Protein AF-A0A327NRU4-F1 (afdb_monomer)

Structure (mmCIF, N/CA/C/O backbone):
data_AF-A0A327NRU4-F1
#
_entry.id   AF-A0A327NRU4-F1
#
loop_
_atom_site.group_PDB
_atom_site.id
_atom_site.type_symbol
_atom_site.label_atom_id
_atom_site.label_alt_id
_atom_site.label_comp_id
_atom_site.label_asym_id
_atom_site.label_entity_id
_atom_site.label_seq_id
_atom_site.pdbx_PDB_ins_code
_atom_site.Cartn_x
_atom_site.Cartn_y
_atom_site.Cartn_z
_atom_site.occupancy
_atom_site.B_iso_or_equiv
_atom_site.auth_seq_id
_atom_site.auth_comp_id
_atom_site.auth_asym_id
_atom_site.auth_atom_id
_atom_site.pdbx_PDB_model_num
ATOM 1 N N . MET A 1 1 ? 4.725 -7.463 18.701 1.00 61.47 1 MET A N 1
ATOM 2 C CA . MET A 1 1 ? 3.697 -7.785 17.687 1.00 61.47 1 MET A CA 1
ATOM 3 C C . MET A 1 1 ? 4.397 -8.220 16.415 1.00 61.47 1 MET A C 1
ATOM 5 O O . MET A 1 1 ? 5.295 -7.510 15.981 1.00 61.47 1 MET A O 1
ATOM 9 N N . SER A 1 2 ? 4.057 -9.381 15.851 1.00 92.12 2 SER A N 1
ATOM 10 C CA . SER A 1 2 ? 4.612 -9.776 14.552 1.00 92.12 2 SER A CA 1
ATOM 11 C C . SER A 1 2 ? 4.032 -8.884 13.451 1.00 92.12 2 SER A C 1
ATOM 13 O O . SER A 1 2 ? 2.897 -8.413 13.550 1.00 92.12 2 SER A O 1
ATOM 15 N N . THR A 1 3 ? 4.791 -8.662 12.381 1.00 91.88 3 THR A N 1
ATOM 16 C CA . THR A 1 3 ? 4.312 -7.913 11.206 1.00 91.88 3 THR A CA 1
ATOM 17 C C . THR A 1 3 ? 3.072 -8.559 10.586 1.00 91.88 3 THR A C 1
ATOM 19 O O . THR A 1 3 ? 2.203 -7.866 10.066 1.00 91.88 3 THR A O 1
ATOM 22 N N . GLN A 1 4 ? 2.953 -9.885 10.689 1.00 93.38 4 GLN A N 1
ATOM 23 C CA . GLN A 1 4 ? 1.768 -10.636 10.284 1.00 93.38 4 GLN A CA 1
ATOM 24 C C . GLN A 1 4 ? 0.532 -10.237 11.106 1.00 93.38 4 GLN A C 1
ATOM 26 O O . GLN A 1 4 ? -0.522 -9.978 10.533 1.00 93.38 4 GLN A O 1
ATOM 31 N N . ALA A 1 5 ? 0.673 -10.136 12.432 1.00 93.69 5 ALA A N 1
ATOM 32 C CA . ALA A 1 5 ? -0.417 -9.740 13.321 1.00 93.69 5 ALA A CA 1
ATOM 33 C C . ALA A 1 5 ? -0.887 -8.306 13.035 1.00 93.69 5 ALA A C 1
ATOM 35 O O . ALA A 1 5 ? -2.084 -8.064 12.941 1.00 93.69 5 ALA A O 1
ATOM 36 N N . GLN A 1 6 ? 0.046 -7.379 12.797 1.00 93.50 6 GLN A N 1
ATOM 37 C CA . GLN A 1 6 ? -0.282 -5.990 12.4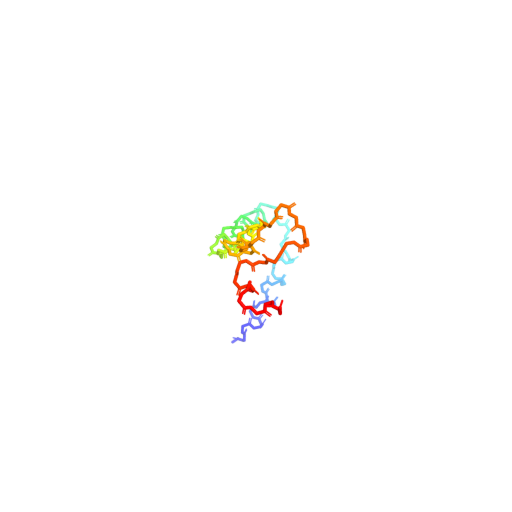46 1.00 93.50 6 GLN A CA 1
ATOM 38 C C . GLN A 1 6 ? -1.052 -5.878 11.122 1.00 93.50 6 GLN A C 1
ATOM 40 O O . GLN A 1 6 ? -1.956 -5.059 10.993 1.00 93.50 6 GLN A O 1
ATOM 45 N N . LYS A 1 7 ? -0.718 -6.709 10.125 1.00 93.38 7 LYS A N 1
ATOM 46 C CA . LYS A 1 7 ? -1.441 -6.736 8.844 1.00 93.38 7 LYS A CA 1
ATOM 47 C C . LYS A 1 7 ? -2.869 -7.251 9.001 1.00 93.38 7 LYS A C 1
ATOM 49 O O . LYS A 1 7 ? -3.770 -6.702 8.378 1.00 93.38 7 LYS A O 1
ATOM 54 N N . LEU A 1 8 ? -3.061 -8.302 9.798 1.00 95.94 8 LEU A N 1
ATOM 55 C CA . LEU A 1 8 ? -4.386 -8.872 10.047 1.00 95.94 8 LEU A CA 1
ATOM 56 C C . LEU A 1 8 ? -5.290 -7.886 10.788 1.00 95.94 8 LEU A C 1
ATOM 58 O O . LEU A 1 8 ? -6.432 -7.697 10.382 1.00 95.94 8 LEU A O 1
ATOM 62 N N . ASP A 1 9 ? -4.748 -7.211 11.798 1.00 95.56 9 ASP A N 1
ATOM 63 C CA . ASP A 1 9 ? -5.459 -6.181 12.556 1.00 95.56 9 ASP A CA 1
ATOM 64 C C . ASP A 1 9 ? -5.924 -5.028 11.649 1.00 95.56 9 ASP A C 1
ATOM 66 O O . ASP A 1 9 ? -7.094 -4.655 11.643 1.00 95.56 9 ASP A O 1
ATOM 70 N N . LEU A 1 10 ? -5.044 -4.547 10.763 1.00 93.12 10 LEU A N 1
ATOM 71 C CA . LEU A 1 10 ? -5.401 -3.530 9.768 1.00 93.12 10 LEU A CA 1
ATOM 72 C C . LEU A 1 10 ? -6.501 -3.991 8.803 1.00 93.12 10 LEU A C 1
ATOM 74 O O . LEU A 1 10 ? -7.380 -3.202 8.466 1.00 93.12 10 LEU A O 1
ATOM 78 N N . ILE A 1 11 ? -6.464 -5.246 8.344 1.00 93.50 11 ILE A N 1
ATOM 79 C CA . ILE A 1 11 ? -7.510 -5.797 7.467 1.00 93.50 11 ILE A CA 1
ATOM 80 C C . ILE A 1 11 ? -8.854 -5.813 8.196 1.00 93.50 11 ILE A C 1
ATOM 82 O O . ILE A 1 11 ? -9.861 -5.390 7.628 1.00 93.50 11 ILE A O 1
ATOM 86 N N . GLN A 1 12 ? -8.864 -6.275 9.446 1.00 95.69 12 GLN A N 1
ATOM 87 C CA . GLN A 1 12 ? -10.075 -6.354 10.253 1.00 95.69 12 GLN A CA 1
ATOM 88 C C . GLN A 1 12 ? -10.643 -4.964 10.553 1.00 95.69 12 GLN A C 1
ATOM 90 O O . GLN A 1 12 ? -11.844 -4.752 10.405 1.00 95.69 12 GLN A O 1
ATOM 95 N N . TRP A 1 13 ? -9.781 -4.002 10.887 1.00 94.81 13 TRP A N 1
ATOM 96 C CA . TRP A 1 13 ? -10.179 -2.614 11.095 1.00 94.81 13 TRP A CA 1
ATOM 97 C C . TRP A 1 13 ? -10.816 -2.012 9.838 1.00 94.81 13 TRP A C 1
ATOM 99 O O . TRP A 1 13 ? -11.935 -1.510 9.913 1.00 94.81 13 TRP A O 1
ATOM 109 N N . VAL A 1 14 ? -10.175 -2.132 8.668 1.00 92.69 14 VAL A N 1
ATOM 110 C CA . VAL A 1 14 ? -10.730 -1.607 7.405 1.00 92.69 14 VAL A CA 1
ATOM 111 C C . VAL A 1 14 ? -12.069 -2.260 7.054 1.00 92.69 14 VAL A C 1
ATOM 113 O O . VAL A 1 14 ? -12.958 -1.574 6.559 1.00 92.69 14 VAL A O 1
ATOM 116 N N . ALA A 1 15 ? -12.234 -3.558 7.323 1.00 93.12 15 ALA A N 1
ATOM 117 C CA . ALA A 1 15 ? -13.486 -4.272 7.068 1.00 93.12 15 ALA A CA 1
ATOM 118 C C . ALA A 1 15 ? -14.653 -3.802 7.956 1.00 93.12 15 ALA A C 1
ATOM 120 O O . ALA A 1 15 ? -15.803 -3.992 7.579 1.00 93.12 15 ALA A O 1
ATOM 121 N N . SER A 1 16 ? -14.360 -3.199 9.112 1.00 95.00 16 SER A N 1
ATOM 122 C CA . SER A 1 16 ? -15.359 -2.647 10.040 1.00 95.00 16 SER A CA 1
ATOM 123 C C . SER A 1 16 ? -15.731 -1.182 9.781 1.00 95.00 16 SER A C 1
ATOM 125 O O . SER A 1 16 ? -16.509 -0.609 10.539 1.00 95.00 16 SER A O 1
ATOM 127 N N . LEU A 1 17 ? -15.152 -0.542 8.759 1.00 93.81 17 LEU A N 1
ATOM 128 C CA . LEU A 1 17 ? -15.455 0.852 8.441 1.00 93.81 17 LEU A CA 1
A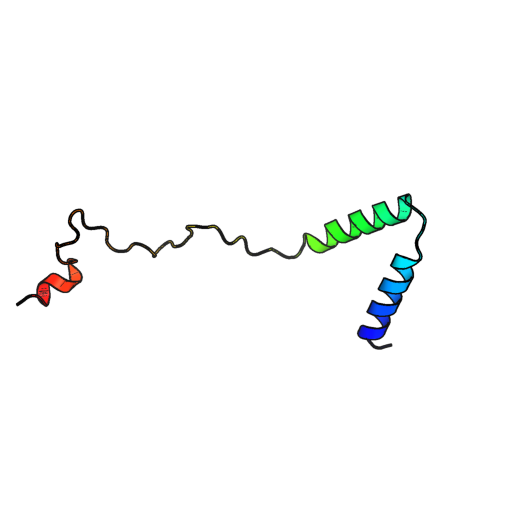TOM 129 C C . LEU A 1 17 ? -16.738 0.954 7.614 1.00 93.81 17 LEU A C 1
ATOM 131 O O . LEU A 1 17 ? -16.793 0.441 6.500 1.00 93.81 17 LEU A O 1
ATOM 135 N N . ASP A 1 18 ? -17.706 1.714 8.121 1.00 93.44 18 ASP A N 1
ATOM 136 C CA . ASP A 1 18 ? -18.972 1.989 7.428 1.00 93.44 18 ASP A CA 1
ATOM 137 C C . ASP A 1 18 ? -19.054 3.417 6.858 1.00 93.44 18 ASP A C 1
ATOM 139 O O . ASP A 1 18 ? -19.955 3.729 6.081 1.00 93.44 18 ASP A O 1
ATOM 143 N N . ASP A 1 19 ? -18.117 4.304 7.221 1.00 94.88 19 ASP A N 1
ATOM 144 C CA . ASP A 1 19 ? -18.117 5.695 6.756 1.00 94.88 19 ASP A CA 1
ATOM 145 C C . ASP A 1 19 ? -17.581 5.808 5.311 1.00 94.88 19 ASP A C 1
ATOM 147 O O . ASP A 1 19 ? -16.377 5.624 5.070 1.00 94.88 19 ASP A O 1
ATOM 151 N N . PRO A 1 20 ? -18.428 6.181 4.332 1.00 90.75 20 PRO A N 1
ATOM 152 C CA . PRO A 1 20 ? -18.019 6.289 2.938 1.00 90.75 20 PRO A CA 1
ATOM 153 C C . PRO A 1 20 ? -16.971 7.384 2.692 1.00 90.75 20 PRO A C 1
ATOM 155 O O . PRO A 1 20 ? -16.145 7.231 1.788 1.00 90.75 20 PRO A O 1
ATOM 158 N N . GLN A 1 21 ? -16.957 8.472 3.471 1.00 93.19 21 GLN A N 1
ATOM 159 C CA . GLN A 1 21 ? -15.971 9.550 3.309 1.00 93.19 21 GLN A CA 1
ATOM 160 C C . GLN A 1 21 ? -14.574 9.070 3.708 1.00 93.19 21 GLN A C 1
ATOM 162 O O . GLN A 1 21 ? -13.600 9.264 2.974 1.00 93.19 21 GLN A O 1
ATOM 167 N N . LEU A 1 22 ? -14.483 8.365 4.835 1.00 92.00 22 LEU A N 1
ATOM 168 C CA . LEU A 1 22 ? -13.239 7.779 5.320 1.00 92.00 22 LEU A CA 1
ATOM 169 C C . LEU A 1 22 ? -12.694 6.717 4.349 1.00 92.00 22 LEU A C 1
ATOM 171 O O . LEU A 1 22 ? -11.501 6.713 4.033 1.00 92.00 22 LEU A O 1
ATOM 175 N N . ILE A 1 23 ? -13.564 5.864 3.798 1.00 93.88 23 ILE A N 1
ATOM 176 C CA . ILE A 1 23 ? -13.186 4.856 2.793 1.00 93.88 23 ILE A CA 1
ATOM 177 C C . ILE A 1 23 ? -12.61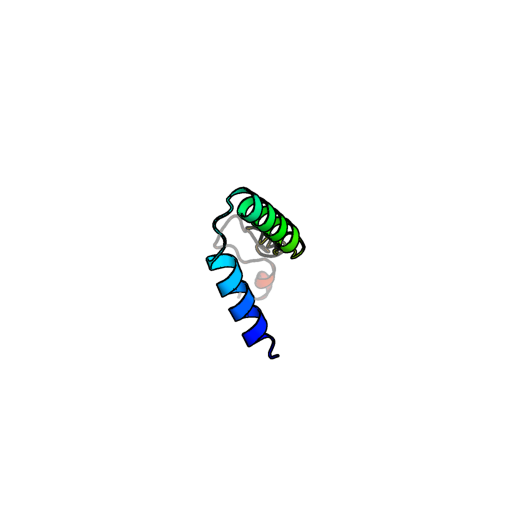3 5.519 1.530 1.00 93.88 23 ILE A C 1
ATOM 179 O O . ILE A 1 23 ? -11.606 5.056 0.976 1.00 93.88 23 ILE A O 1
ATOM 183 N N . GLN A 1 24 ? -13.205 6.625 1.073 1.00 93.31 24 GLN A N 1
ATOM 184 C CA . GLN A 1 24 ? -12.688 7.381 -0.072 1.00 93.31 24 GLN A CA 1
ATOM 185 C C . GLN A 1 24 ? -11.297 7.961 0.210 1.00 93.31 24 GLN A C 1
ATOM 187 O O . GLN A 1 24 ? -10.394 7.827 -0.623 1.00 93.31 24 GLN A O 1
ATOM 192 N N . GLN A 1 25 ? -11.083 8.541 1.392 1.00 92.88 25 GLN A N 1
ATOM 193 C CA . GLN A 1 25 ? -9.778 9.070 1.797 1.00 92.88 25 GLN A CA 1
ATOM 194 C C . GLN A 1 25 ? -8.704 7.973 1.867 1.00 92.88 25 GLN A C 1
ATOM 196 O O . GLN A 1 25 ? -7.610 8.144 1.317 1.00 92.88 25 GLN A O 1
ATOM 201 N N . LEU A 1 26 ? -9.022 6.812 2.451 1.00 92.00 26 LEU A N 1
ATOM 202 C CA . LEU A 1 26 ? -8.125 5.649 2.494 1.00 92.00 26 LEU A CA 1
ATOM 203 C C . LEU A 1 26 ? -7.798 5.122 1.091 1.00 92.00 26 LEU A C 1
ATOM 205 O O . LEU A 1 26 ? -6.652 4.771 0.796 1.00 92.00 26 LEU A O 1
ATOM 209 N N . THR A 1 27 ? -8.777 5.129 0.187 1.00 91.06 27 THR A N 1
ATOM 210 C CA . THR A 1 27 ? -8.579 4.744 -1.217 1.00 91.06 27 THR A CA 1
ATOM 211 C C . THR A 1 27 ? -7.608 5.688 -1.928 1.00 91.06 27 THR A C 1
ATOM 213 O O . THR A 1 27 ? -6.734 5.236 -2.674 1.00 91.06 27 THR A O 1
ATOM 216 N N . LEU A 1 28 ? -7.712 6.998 -1.687 1.00 92.81 28 LEU A N 1
ATOM 217 C CA . LEU A 1 28 ? -6.770 7.984 -2.225 1.00 92.81 28 LEU A CA 1
ATOM 218 C C . LEU A 1 28 ? -5.362 7.786 -1.661 1.00 92.81 28 LEU A C 1
ATOM 220 O O . LEU A 1 28 ? -4.389 7.835 -2.416 1.00 92.81 28 LEU A O 1
ATOM 224 N N . PHE A 1 29 ? -5.244 7.517 -0.361 1.00 89.75 29 PHE A N 1
ATOM 225 C CA . PHE A 1 29 ? -3.964 7.223 0.276 1.00 89.75 29 PHE A CA 1
ATOM 226 C C . PHE A 1 29 ? -3.294 5.983 -0.337 1.00 89.75 29 PHE A C 1
ATOM 228 O O . PHE A 1 29 ? -2.125 6.047 -0.722 1.00 89.75 29 PHE A O 1
ATOM 235 N N . LYS A 1 30 ? -4.049 4.894 -0.539 1.00 89.62 30 LYS A N 1
ATOM 236 C CA . LYS A 1 30 ? -3.572 3.676 -1.217 1.00 89.62 30 LYS A CA 1
ATOM 237 C C . LYS A 1 30 ? -3.058 3.960 -2.631 1.00 89.62 30 LYS A C 1
ATOM 239 O O . LYS A 1 30 ? -2.005 3.462 -3.016 1.00 89.62 30 LYS A O 1
ATOM 244 N N . LYS A 1 31 ? -3.776 4.767 -3.417 1.00 88.94 31 LYS A N 1
ATOM 245 C CA . LYS A 1 31 ? -3.342 5.134 -4.777 1.00 88.94 31 LYS A CA 1
ATOM 246 C C . LYS A 1 31 ? -2.028 5.918 -4.764 1.00 88.94 31 LYS A C 1
ATOM 248 O O . LYS A 1 31 ? -1.151 5.653 -5.582 1.00 88.94 31 LYS A O 1
ATOM 253 N N . LYS A 1 32 ? -1.870 6.852 -3.820 1.00 88.31 32 LYS A N 1
ATOM 254 C CA . LYS A 1 32 ? -0.631 7.628 -3.659 1.00 8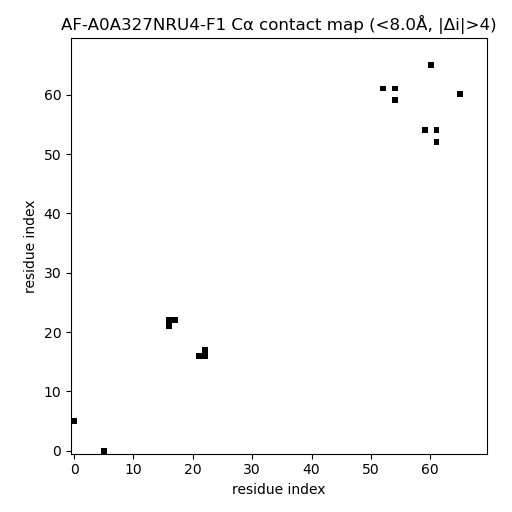8.31 32 LYS A CA 1
ATOM 255 C C . LYS A 1 32 ? 0.551 6.732 -3.284 1.00 88.31 32 LYS A C 1
ATOM 257 O O . LYS A 1 32 ? 1.606 6.854 -3.902 1.00 88.31 32 LYS A O 1
ATOM 262 N N . SER A 1 33 ? 0.363 5.803 -2.345 1.00 83.00 33 SER A N 1
ATOM 263 C CA . SER A 1 33 ? 1.425 4.890 -1.901 1.00 83.00 33 SER A CA 1
ATOM 264 C C . SER A 1 33 ? 1.811 3.832 -2.940 1.00 83.00 33 SER A C 1
ATOM 266 O O . SER A 1 33 ? 2.946 3.373 -2.933 1.00 83.00 33 SER A O 1
ATOM 268 N N . GLN A 1 34 ? 0.914 3.473 -3.864 1.00 77.38 34 GLN A N 1
ATOM 269 C CA . GLN A 1 34 ? 1.223 2.566 -4.977 1.00 77.38 34 GLN A CA 1
ATOM 270 C C . GLN A 1 34 ? 2.035 3.226 -6.104 1.00 77.38 34 GLN A C 1
ATOM 272 O O . GLN A 1 34 ? 2.750 2.527 -6.818 1.00 77.38 34 GLN A O 1
ATOM 277 N N . SER A 1 35 ? 1.951 4.551 -6.272 1.00 60.12 35 SER A N 1
ATOM 278 C CA . SER A 1 35 ? 2.597 5.263 -7.390 1.00 60.12 35 SER A CA 1
ATOM 279 C C . SER A 1 35 ? 4.128 5.334 -7.315 1.00 60.12 35 SER A C 1
ATOM 281 O O . SER A 1 35 ? 4.775 5.692 -8.296 1.00 60.12 35 SER A O 1
ATOM 283 N N . THR A 1 36 ? 4.720 4.986 -6.171 1.00 58.12 36 THR A N 1
ATOM 284 C CA . THR A 1 36 ? 6.169 5.057 -5.939 1.00 58.12 36 THR A CA 1
ATOM 285 C C . THR A 1 36 ? 6.927 3.813 -6.391 1.00 58.12 36 THR A C 1
ATOM 287 O O . THR A 1 36 ? 8.154 3.842 -6.438 1.00 58.12 36 THR A O 1
ATOM 290 N N . LEU A 1 37 ? 6.233 2.730 -6.751 1.00 58.84 37 LEU A N 1
ATOM 291 C CA . LEU A 1 37 ? 6.867 1.569 -7.365 1.00 58.84 37 LEU A CA 1
ATOM 292 C C . LEU A 1 37 ? 6.916 1.805 -8.878 1.00 58.84 37 LEU A C 1
ATOM 294 O O . LEU A 1 37 ? 5.860 1.795 -9.513 1.00 58.84 37 LEU A O 1
ATOM 298 N N . PRO A 1 38 ? 8.099 2.025 -9.486 1.00 59.53 38 PRO A N 1
ATOM 299 C CA . PRO A 1 38 ? 8.204 2.069 -10.933 1.00 59.53 38 PRO A CA 1
ATOM 300 C C . PRO A 1 38 ? 7.831 0.687 -11.462 1.00 59.53 38 PRO A C 1
ATOM 302 O O . PRO A 1 38 ? 8.633 -0.244 -11.442 1.00 59.53 38 PRO A O 1
ATOM 305 N N . THR A 1 39 ? 6.589 0.527 -11.913 1.00 63.50 39 THR A N 1
ATOM 306 C CA . THR A 1 39 ? 6.181 -0.667 -12.642 1.00 63.50 39 THR A CA 1
ATOM 307 C C . THR A 1 39 ? 7.074 -0.725 -13.877 1.00 63.50 39 THR A C 1
ATOM 309 O O . THR A 1 39 ? 7.043 0.228 -14.666 1.00 63.50 39 THR A O 1
ATOM 312 N N . PRO A 1 40 ? 7.899 -1.771 -14.071 1.00 61.78 40 PRO A N 1
ATOM 313 C CA . PRO A 1 40 ? 8.713 -1.863 -15.268 1.00 61.78 40 PRO A CA 1
ATOM 314 C C . PRO A 1 40 ? 7.755 -1.922 -16.454 1.00 61.78 40 PRO A C 1
ATOM 316 O O . PRO A 1 40 ? 7.070 -2.923 -16.673 1.00 61.78 40 PRO A O 1
ATOM 319 N N . LYS A 1 41 ? 7.657 -0.813 -17.195 1.00 64.19 41 LYS A N 1
ATOM 320 C CA . LYS A 1 41 ? 6.899 -0.751 -18.439 1.00 64.19 41 LYS A CA 1
ATOM 321 C C . LYS A 1 41 ? 7.597 -1.692 -19.412 1.00 64.19 41 LYS A C 1
ATOM 323 O O . LYS A 1 41 ? 8.588 -1.325 -20.035 1.00 64.19 41 LYS A O 1
ATOM 328 N N . ARG A 1 42 ? 7.110 -2.927 -19.514 1.00 63.53 42 ARG A N 1
ATOM 329 C CA . ARG A 1 42 ? 7.473 -3.827 -20.606 1.00 63.53 42 ARG A CA 1
ATOM 330 C C . ARG A 1 42 ? 6.888 -3.225 -21.879 1.00 63.53 42 ARG A C 1
ATOM 332 O O . ARG A 1 42 ? 5.696 -3.351 -22.135 1.00 63.53 42 ARG A O 1
ATOM 339 N N . VAL A 1 43 ? 7.715 -2.499 -22.624 1.00 60.53 43 VAL A N 1
ATOM 340 C CA . VAL A 1 43 ? 7.349 -1.980 -23.941 1.00 60.53 43 VAL A CA 1
ATOM 341 C C . VAL A 1 43 ? 7.498 -3.129 -24.930 1.00 60.53 43 VAL A C 1
ATOM 343 O O . VAL A 1 43 ? 8.593 -3.655 -25.125 1.00 60.53 43 VAL A O 1
ATOM 346 N N . PHE A 1 44 ? 6.386 -3.549 -25.528 1.00 57.62 44 PHE A N 1
ATOM 347 C CA . PHE A 1 44 ? 6.405 -4.517 -26.619 1.00 57.62 44 PHE A CA 1
ATOM 348 C C . PHE A 1 44 ? 7.233 -3.936 -27.777 1.00 57.62 44 PHE A C 1
ATOM 350 O O . PHE A 1 44 ? 6.988 -2.808 -28.199 1.00 57.62 44 PHE A O 1
ATOM 357 N N . GLY A 1 45 ? 8.249 -4.667 -28.244 1.00 59.03 45 GLY A N 1
ATOM 358 C CA . GLY A 1 45 ? 9.132 -4.221 -29.330 1.00 59.03 45 GLY A CA 1
ATOM 359 C C . GLY A 1 45 ? 10.443 -3.541 -28.912 1.00 59.03 45 GLY A C 1
ATOM 360 O O . GLY A 1 45 ? 11.208 -3.150 -29.786 1.00 59.03 45 GLY A O 1
ATOM 361 N N . SER A 1 46 ? 10.795 -3.445 -27.621 1.00 54.53 46 SER A N 1
ATOM 362 C CA . SER A 1 46 ? 12.099 -2.881 -27.199 1.00 54.53 46 SER A CA 1
ATOM 363 C C . SER A 1 46 ? 13.291 -3.837 -27.378 1.00 54.53 46 SER A C 1
ATOM 365 O O . SER A 1 46 ? 14.299 -3.735 -26.674 1.00 54.53 46 SER A O 1
ATOM 367 N N . GLY A 1 47 ? 13.183 -4.787 -28.302 1.00 57.41 47 GLY A N 1
ATOM 368 C CA . GLY A 1 47 ? 14.274 -5.647 -28.720 1.00 57.41 47 GLY A CA 1
ATOM 369 C C . GLY A 1 47 ? 15.203 -4.889 -29.656 1.00 57.41 47 GLY A C 1
ATOM 37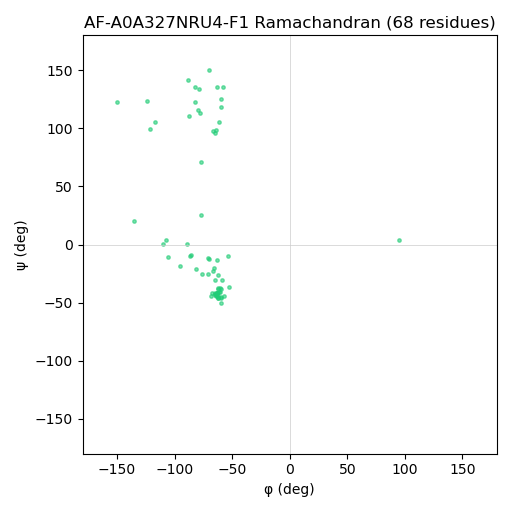0 O O . GLY A 1 47 ? 15.223 -5.179 -30.845 1.00 57.41 47 GLY A O 1
ATOM 371 N N . LYS A 1 48 ? 15.973 -3.927 -29.127 1.00 56.00 48 LYS A N 1
ATOM 372 C CA . LYS A 1 48 ? 16.948 -3.118 -29.890 1.00 56.00 48 LYS A CA 1
ATOM 373 C C . LYS A 1 48 ? 17.967 -3.951 -30.696 1.00 56.00 48 LYS A C 1
ATOM 375 O O . LYS A 1 48 ? 18.655 -3.374 -31.520 1.00 56.00 48 LYS A O 1
ATOM 380 N N . ASN A 1 49 ? 18.016 -5.272 -30.480 1.00 55.97 49 ASN A N 1
ATOM 381 C CA . ASN A 1 49 ? 18.900 -6.236 -31.140 1.00 55.97 49 ASN A CA 1
ATOM 382 C C . ASN A 1 49 ? 18.181 -7.533 -31.598 1.00 55.97 49 ASN A C 1
ATOM 384 O O . ASN A 1 49 ? 18.835 -8.560 -31.735 1.00 55.97 49 ASN A O 1
ATOM 388 N N . VAL A 1 50 ? 16.845 -7.557 -31.753 1.00 57.50 50 VAL A N 1
ATOM 389 C CA . VA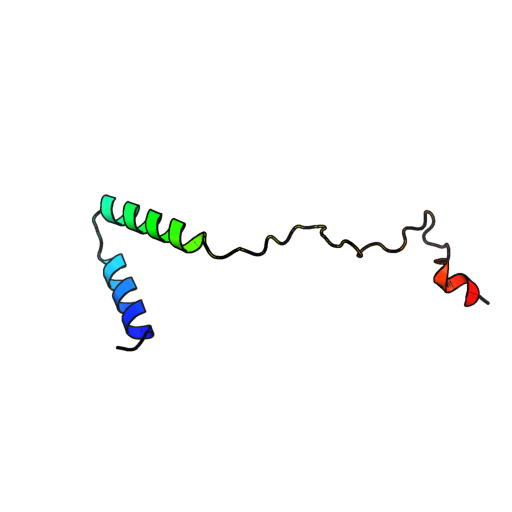L A 1 50 ? 16.114 -8.815 -32.066 1.00 57.50 50 VAL A CA 1
ATOM 390 C C . VAL A 1 50 ? 16.142 -9.179 -33.556 1.00 57.50 50 VAL A C 1
ATOM 392 O O . VAL A 1 50 ? 16.009 -10.350 -33.894 1.00 57.50 50 VAL A O 1
ATOM 395 N N . PHE A 1 51 ? 16.398 -8.223 -34.447 1.00 59.81 51 PHE A N 1
ATOM 396 C CA . PHE A 1 51 ? 16.533 -8.487 -35.880 1.00 59.81 51 PHE A CA 1
ATOM 397 C C . PHE A 1 51 ? 17.916 -8.031 -36.341 1.00 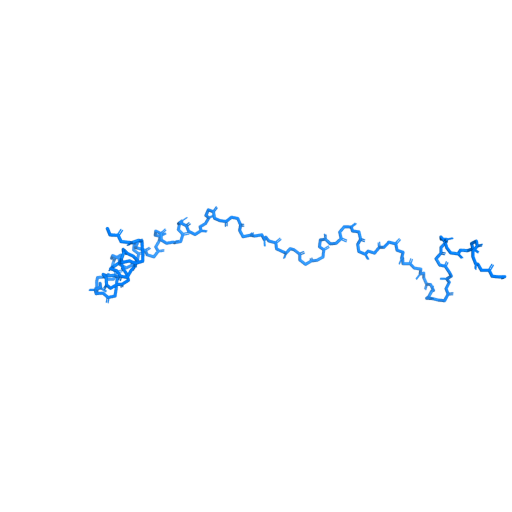59.81 51 PHE A C 1
ATOM 399 O O . PHE A 1 51 ? 18.149 -6.838 -36.511 1.00 59.81 51 PHE A O 1
ATOM 406 N N . LEU A 1 52 ? 18.850 -8.975 -36.470 1.00 57.50 52 LEU A N 1
ATOM 407 C CA . LEU A 1 52 ? 20.225 -8.701 -36.912 1.00 57.50 52 LEU A CA 1
ATOM 408 C C . LEU A 1 52 ? 20.425 -8.921 -38.420 1.00 57.50 52 LEU A C 1
ATOM 410 O O . LEU A 1 52 ? 21.368 -8.379 -38.981 1.00 57.50 52 LEU A O 1
ATOM 414 N N . ALA A 1 53 ? 19.540 -9.660 -39.091 1.00 58.25 53 ALA A N 1
ATOM 415 C CA . ALA A 1 53 ? 19.581 -9.837 -40.538 1.00 58.25 53 ALA A CA 1
ATOM 416 C C . ALA A 1 53 ? 18.162 -10.053 -41.073 1.00 58.25 53 ALA A C 1
ATOM 418 O O . ALA A 1 53 ? 17.465 -10.970 -40.642 1.00 58.25 53 ALA A O 1
ATOM 419 N N . VAL A 1 54 ? 17.741 -9.195 -41.999 1.00 59.59 54 VAL A N 1
ATOM 420 C CA . VAL A 1 54 ? 16.562 -9.403 -42.841 1.00 59.59 54 VAL A CA 1
ATOM 421 C C . VAL A 1 54 ? 17.103 -9.465 -44.262 1.00 59.59 54 VAL A C 1
ATOM 423 O O . VAL A 1 54 ? 17.557 -8.450 -44.781 1.00 59.59 54 VAL A O 1
ATOM 426 N N . THR A 1 55 ? 17.157 -10.659 -44.844 1.00 62.84 55 THR A N 1
ATOM 427 C CA . THR A 1 55 ? 17.485 -10.842 -46.260 1.00 62.84 55 THR A CA 1
ATOM 428 C C . THR A 1 55 ? 16.192 -10.764 -47.067 1.00 62.84 55 THR A C 1
ATOM 430 O O . THR A 1 55 ? 15.157 -11.271 -46.633 1.00 62.84 55 THR A O 1
ATOM 433 N N . ASP A 1 56 ? 16.234 -10.141 -48.246 1.00 66.56 56 ASP A N 1
ATOM 434 C CA . ASP A 1 56 ? 15.058 -10.045 -49.130 1.00 66.56 56 ASP A CA 1
ATOM 435 C C . ASP A 1 56 ? 14.618 -11.422 -49.663 1.00 66.56 56 ASP A C 1
ATOM 437 O O . ASP A 1 56 ? 13.471 -11.618 -50.064 1.00 66.56 56 ASP A O 1
ATOM 441 N N . ASN A 1 57 ? 15.527 -12.400 -49.624 1.00 66.50 57 ASN A N 1
ATOM 442 C CA . ASN A 1 57 ? 15.301 -13.785 -49.998 1.00 66.50 57 ASN A CA 1
ATOM 443 C C . ASN A 1 57 ? 15.677 -14.707 -48.829 1.00 66.50 57 ASN A C 1
ATOM 445 O O . ASN A 1 57 ? 16.808 -14.692 -48.342 1.00 66.50 57 ASN A O 1
ATOM 449 N N . PHE A 1 58 ? 14.727 -15.537 -48.391 1.00 67.19 58 PHE A N 1
ATOM 450 C CA . PHE A 1 58 ? 14.922 -16.490 -47.292 1.00 67.19 58 PHE A CA 1
ATOM 451 C C . PHE A 1 58 ? 16.006 -17.536 -47.592 1.00 67.19 58 PHE A C 1
ATOM 453 O O . PHE A 1 58 ? 16.617 -18.074 -46.674 1.00 67.19 58 PHE A O 1
ATOM 460 N N . ASN A 1 59 ? 16.245 -17.822 -48.875 1.00 70.31 59 ASN A N 1
ATOM 461 C CA . ASN A 1 59 ? 17.227 -18.817 -49.299 1.00 70.31 59 ASN A CA 1
ATOM 462 C C . ASN A 1 59 ? 18.649 -18.258 -49.417 1.00 70.31 59 ASN A C 1
ATOM 464 O O . ASN A 1 59 ? 19.579 -19.037 -49.628 1.00 70.31 59 ASN A O 1
ATOM 468 N N . ASP A 1 60 ? 18.828 -16.940 -49.306 1.00 71.50 60 ASP A N 1
ATOM 469 C CA . ASP A 1 60 ? 20.156 -16.354 -49.420 1.00 71.50 60 ASP A CA 1
ATOM 470 C C . ASP A 1 60 ? 20.924 -16.536 -48.104 1.00 71.50 60 ASP A C 1
ATOM 472 O O . ASP A 1 60 ? 20.388 -16.278 -47.019 1.00 71.50 60 ASP A O 1
ATOM 476 N N . PRO A 1 61 ? 22.192 -16.970 -48.167 1.00 67.69 61 PRO A N 1
ATOM 477 C CA . PRO A 1 61 ? 23.014 -17.098 -46.980 1.00 67.69 61 PRO A CA 1
ATOM 478 C C . PRO A 1 61 ? 23.234 -15.735 -46.335 1.00 67.69 61 PRO A C 1
ATOM 480 O O . PRO A 1 61 ? 23.588 -14.751 -46.991 1.00 67.69 61 PRO A O 1
ATOM 483 N N . ILE A 1 62 ? 23.103 -15.703 -45.012 1.00 72.69 62 ILE A N 1
ATOM 484 C CA . ILE A 1 62 ? 23.553 -14.569 -44.208 1.00 72.69 62 ILE A CA 1
ATOM 485 C C . ILE A 1 62 ? 25.054 -14.381 -44.471 1.00 72.69 62 ILE A C 1
ATOM 487 O O . ILE A 1 62 ? 25.804 -15.356 -44.477 1.00 72.69 62 ILE A O 1
ATOM 491 N N . GLU A 1 63 ? 25.504 -13.137 -44.671 1.00 72.19 63 GLU A N 1
ATOM 492 C CA . GLU A 1 63 ? 26.885 -12.842 -45.091 1.00 72.19 63 GLU A CA 1
ATOM 493 C C . GLU A 1 6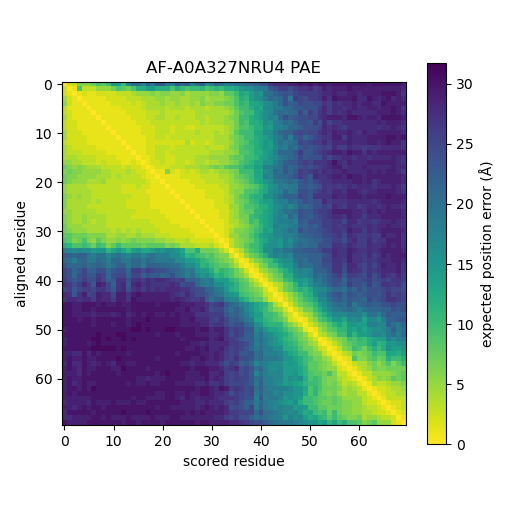3 ? 27.952 -13.482 -44.199 1.00 72.19 63 GLU A C 1
ATOM 495 O O . GLU A 1 63 ? 28.946 -13.987 -44.707 1.00 72.19 63 GLU A O 1
ATOM 500 N N . ALA A 1 64 ? 27.698 -13.552 -42.890 1.00 71.56 64 ALA A N 1
ATOM 501 C CA . ALA A 1 64 ? 28.579 -14.184 -41.906 1.00 71.56 64 ALA A CA 1
ATOM 502 C C . ALA A 1 64 ? 28.787 -15.701 -42.105 1.00 71.56 64 ALA A C 1
ATOM 504 O O . ALA A 1 64 ? 29.673 -16.281 -41.485 1.00 71.56 64 ALA A O 1
ATOM 505 N N . PHE A 1 65 ? 27.969 -16.349 -42.936 1.00 69.56 65 PHE A N 1
ATOM 506 C CA . PHE A 1 65 ? 28.047 -17.777 -43.237 1.00 69.56 65 PHE A CA 1
ATOM 507 C C . PHE A 1 65 ? 28.518 -18.071 -44.669 1.00 69.56 65 PHE A C 1
ATOM 509 O O . PHE A 1 65 ? 28.652 -19.243 -45.017 1.00 69.56 65 PHE A O 1
ATOM 516 N N . LYS A 1 66 ? 28.810 -17.046 -45.490 1.00 73.12 66 LYS A N 1
ATOM 517 C CA . LYS A 1 66 ? 29.301 -17.230 -46.871 1.00 73.12 66 LYS A CA 1
ATOM 518 C C . LYS A 1 66 ? 30.617 -18.015 -46.917 1.00 73.12 66 LYS A C 1
ATOM 520 O O . LYS A 1 66 ? 30.761 -18.887 -47.762 1.00 73.12 66 LYS A O 1
ATOM 525 N N . ASP A 1 67 ? 31.515 -17.776 -45.963 1.00 75.94 67 ASP A N 1
ATOM 526 C CA . ASP A 1 67 ? 32.830 -18.436 -45.888 1.00 75.94 67 ASP A CA 1
ATOM 527 C C . ASP A 1 67 ? 32.759 -19.925 -45.497 1.00 75.94 67 ASP A C 1
ATOM 529 O O . ASP A 1 67 ? 33.753 -20.643 -45.582 1.00 75.94 67 ASP A O 1
ATOM 533 N N . TYR A 1 68 ? 31.590 -20.391 -45.048 1.00 71.69 68 TYR A N 1
ATOM 534 C CA . TYR A 1 68 ? 31.348 -21.771 -44.620 1.00 71.69 68 TYR A CA 1
ATOM 535 C C . TYR A 1 68 ? 30.485 -22.560 -45.616 1.00 71.69 68 TYR A C 1
ATOM 537 O O . TYR A 1 68 ? 30.122 -23.704 -45.332 1.00 71.69 68 TYR A O 1
ATOM 545 N N . MET A 1 69 ? 30.130 -21.965 -46.760 1.00 69.44 69 MET A N 1
ATOM 546 C CA . MET A 1 69 ? 29.459 -22.680 -47.842 1.00 69.44 69 MET A CA 1
ATOM 547 C C . MET A 1 69 ? 30.490 -23.433 -48.707 1.00 69.44 69 MET A C 1
ATOM 549 O O . MET A 1 69 ? 31.543 -22.868 -49.001 1.00 69.44 69 MET A O 1
ATOM 553 N N . PRO A 1 70 ? 30.220 -24.703 -49.064 1.00 65.25 70 PRO A N 1
ATOM 554 C CA . PRO A 1 70 ? 31.116 -25.540 -49.865 1.00 65.25 70 PRO A CA 1
ATOM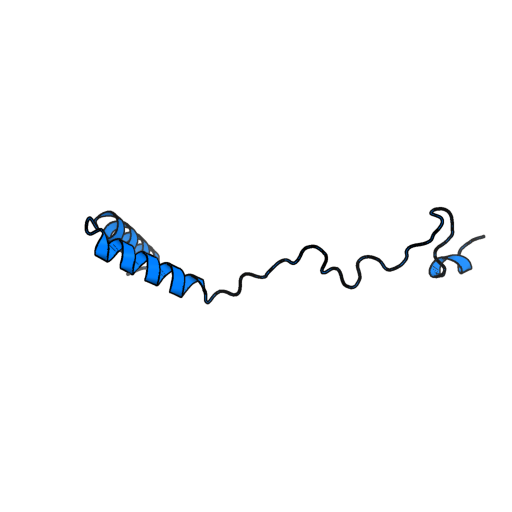 555 C C . PRO A 1 70 ? 31.225 -25.104 -51.331 1.00 65.25 70 PRO A C 1
ATOM 557 O O . PRO A 1 70 ? 30.246 -24.530 -51.863 1.00 65.25 70 PRO A O 1
#

Radius of gyration: 28.21 Å; Cα contacts (8 Å, |Δi|>4): 8; chains: 1; bounding box: 52×35×68 Å

pLDDT: mean 77.1, std 14.97, range [54.53, 95.94]

Sequence (70 aa):
MSTQAQKLDLIQWVASLDDPQLIQQLTLFKKKSQSTLPTPKRVFGSGKNVFLAVTDNFNDPIEAFKDYMP

Secondary structure (DSSP, 8-state):
--HHHHHHHHHHHHHT---HHHHHHHHHHHHHHHTTS------TT--TTS-S---SSTTSPPGGGGGG--

Mean predicted aligned error: 16.75 Å

Organism: NCBI:txid2183553

Foldseek 3Di:
DDPVVVVVVVVVVLVPDPDPVVVVVVVVVVVVVVVPDPPPPPDPPPPPPPDPDDDPDPPDDDPVCPVVDD

Solvent-accessible surface area (backbone atoms only — not comparable to full-atom values): 4783 Å² total; per-residue (Å²): 133,57,74,67,56,56,53,52,52,52,52,54,55,62,71,70,61,82,55,66,68,60,52,52,52,53,52,52,51,52,55,60,68,56,67,76,58,80,69,81,78,82,58,88,81,75,56,92,74,73,76,86,77,84,67,100,46,90,85,57,76,58,77,94,49,56,90,75,59,131